Protein AF-A0A2X2HNK2-F1 (afdb_monomer_lite)

Sequence (55 aa):
MPHTIKKMSLIGLILMIFTSVFGFANSPSAYYLMGYSAIPFYIFSALLFFIPFAW

Structure (mmCIF, N/CA/C/O backbone):
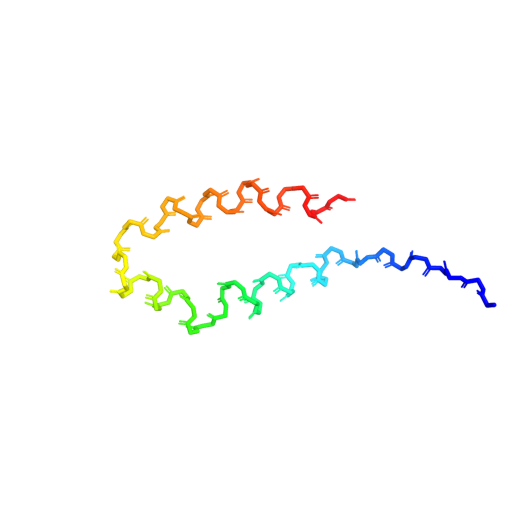data_AF-A0A2X2HNK2-F1
#
_entry.id   AF-A0A2X2HNK2-F1
#
loop_
_atom_site.group_PDB
_atom_site.id
_atom_site.type_symbol
_atom_site.label_atom_id
_atom_site.label_alt_id
_atom_site.label_comp_id
_atom_site.label_asym_id
_atom_site.label_entity_id
_atom_site.label_seq_id
_atom_site.pdbx_PDB_ins_code
_atom_site.Cartn_x
_atom_site.Cartn_y
_atom_site.Cartn_z
_atom_site.occupancy
_atom_site.B_iso_or_equiv
_atom_site.auth_seq_id
_atom_site.auth_comp_id
_atom_site.auth_asym_id
_atom_site.auth_atom_id
_atom_site.pdbx_PDB_model_num
ATOM 1 N N . MET A 1 1 ? -22.857 -19.241 25.003 1.00 49.78 1 MET A N 1
ATOM 2 C CA . MET A 1 1 ? -22.036 -18.014 25.090 1.00 49.78 1 MET A CA 1
ATOM 3 C C . MET A 1 1 ? -22.475 -17.117 23.944 1.00 49.78 1 MET A C 1
ATOM 5 O O . MET A 1 1 ? -22.465 -17.609 22.821 1.00 49.78 1 MET A O 1
ATOM 9 N N . PRO A 1 2 ? -22.966 -15.890 24.178 1.00 47.19 2 PRO A N 1
ATOM 10 C CA . PRO A 1 2 ? -23.351 -15.024 23.071 1.00 47.19 2 PRO A CA 1
ATOM 11 C C . PRO A 1 2 ? -22.086 -14.667 22.280 1.00 47.19 2 PRO A C 1
ATOM 13 O O . PRO A 1 2 ? -21.151 -14.093 22.831 1.00 47.19 2 PRO A O 1
ATOM 16 N N . HIS A 1 3 ? -22.032 -15.052 21.004 1.00 55.75 3 HIS A N 1
ATOM 17 C CA . HIS A 1 3 ? -20.975 -14.625 20.092 1.00 55.75 3 HIS A CA 1
ATOM 18 C C . HIS A 1 3 ? -21.223 -13.160 19.729 1.00 55.75 3 HIS A C 1
ATOM 20 O O . HIS A 1 3 ? -21.896 -12.846 18.749 1.00 55.75 3 HIS A O 1
ATOM 26 N N . THR A 1 4 ? -20.714 -12.243 20.546 1.00 57.75 4 THR A N 1
ATOM 27 C CA . THR A 1 4 ? -20.610 -10.834 20.174 1.00 57.75 4 THR A CA 1
ATOM 28 C C . THR A 1 4 ? -19.629 -10.731 19.010 1.00 57.75 4 THR A C 1
ATOM 30 O O . THR A 1 4 ? -18.419 -10.854 19.191 1.00 57.75 4 THR A O 1
ATOM 33 N N . ILE A 1 5 ? -20.152 -10.535 17.795 1.00 61.25 5 ILE A N 1
ATOM 34 C CA . ILE A 1 5 ? -19.356 -10.193 16.612 1.00 61.25 5 ILE A CA 1
ATOM 35 C C . ILE A 1 5 ? -18.628 -8.886 16.938 1.00 61.25 5 ILE A C 1
ATOM 37 O O . ILE A 1 5 ? -19.208 -7.799 16.920 1.00 61.25 5 ILE A O 1
ATOM 41 N N . LYS A 1 6 ? -17.359 -8.997 17.329 1.00 61.34 6 LYS A N 1
ATOM 42 C CA . LYS A 1 6 ? -16.538 -7.854 17.713 1.00 61.34 6 LYS A CA 1
ATOM 43 C C . LYS A 1 6 ? -16.150 -7.142 16.422 1.00 61.34 6 LYS A C 1
ATOM 45 O O . LYS A 1 6 ? -15.258 -7.601 15.716 1.00 61.34 6 LYS A O 1
ATOM 50 N N . LYS A 1 7 ? -16.855 -6.055 16.088 1.00 62.25 7 LYS A N 1
ATOM 51 C CA . LYS A 1 7 ? -16.470 -5.190 14.965 1.00 62.25 7 LYS A CA 1
ATOM 52 C C . LYS A 1 7 ? -15.013 -4.765 15.167 1.00 62.25 7 LYS A C 1
ATOM 54 O O . LYS A 1 7 ? -14.653 -4.277 16.242 1.00 62.25 7 LYS A O 1
ATOM 59 N N . MET A 1 8 ? -14.169 -5.029 14.172 1.00 66.75 8 MET A N 1
ATOM 60 C CA . MET A 1 8 ? -12.757 -4.670 14.235 1.00 66.75 8 MET A CA 1
ATOM 61 C C . MET A 1 8 ? -12.640 -3.145 14.271 1.00 66.75 8 MET A C 1
ATOM 63 O O . MET A 1 8 ? -13.344 -2.444 13.551 1.00 66.75 8 MET A O 1
ATOM 67 N N . SER A 1 9 ? -11.783 -2.624 15.151 1.00 77.81 9 SER A N 1
ATOM 68 C CA . SER A 1 9 ? -11.517 -1.185 15.197 1.00 77.81 9 SER A CA 1
ATOM 69 C C . SER A 1 9 ? -10.865 -0.748 13.886 1.00 77.81 9 SER A C 1
ATOM 71 O O . SER A 1 9 ? -9.972 -1.441 13.396 1.00 77.81 9 SER A O 1
ATOM 73 N N . LEU A 1 10 ? -11.259 0.417 13.364 1.00 74.88 10 LEU A N 1
ATOM 74 C CA . LEU A 1 10 ? -10.682 1.025 12.159 1.00 74.88 10 LEU A CA 1
ATOM 75 C C . LEU A 1 10 ? -9.145 1.095 12.231 1.00 74.88 10 LEU A C 1
ATOM 77 O O . LEU A 1 10 ? -8.454 0.848 11.250 1.00 74.88 10 LEU A O 1
ATOM 81 N N . ILE A 1 11 ? -8.599 1.336 13.426 1.00 76.75 11 ILE A N 1
ATOM 82 C CA . ILE A 1 11 ? -7.151 1.338 13.681 1.00 76.75 11 ILE A CA 1
ATOM 83 C C . ILE A 1 11 ? -6.544 -0.064 13.517 1.00 76.75 11 ILE A C 1
ATOM 85 O O . ILE A 1 11 ? -5.473 -0.206 12.936 1.00 76.75 11 ILE A O 1
ATOM 89 N N . GLY A 1 12 ? -7.228 -1.109 13.989 1.00 77.94 12 GLY A N 1
ATOM 90 C CA . GLY A 1 12 ? -6.783 -2.497 13.816 1.00 77.94 12 GLY A CA 1
ATOM 91 C C . GLY A 1 12 ? -6.799 -2.932 12.350 1.00 77.94 12 GLY A C 1
ATOM 92 O O . GLY A 1 12 ? -5.903 -3.644 11.905 1.00 77.94 12 GLY A O 1
ATOM 93 N N . LEU A 1 13 ? -7.771 -2.427 11.592 1.00 78.31 13 LEU A N 1
ATOM 94 C CA . LEU A 1 13 ? -7.888 -2.633 10.154 1.00 78.31 13 LEU A CA 1
ATOM 95 C C . LEU A 1 13 ? -6.697 -2.036 9.394 1.00 78.31 13 LEU A C 1
ATOM 97 O O . LEU A 1 13 ? -6.037 -2.725 8.619 1.00 78.31 13 LEU A O 1
ATOM 101 N N . ILE A 1 14 ? -6.373 -0.776 9.693 1.00 77.62 14 ILE A N 1
ATOM 102 C CA . ILE A 1 14 ? -5.218 -0.068 9.133 1.00 77.62 14 ILE A CA 1
ATOM 10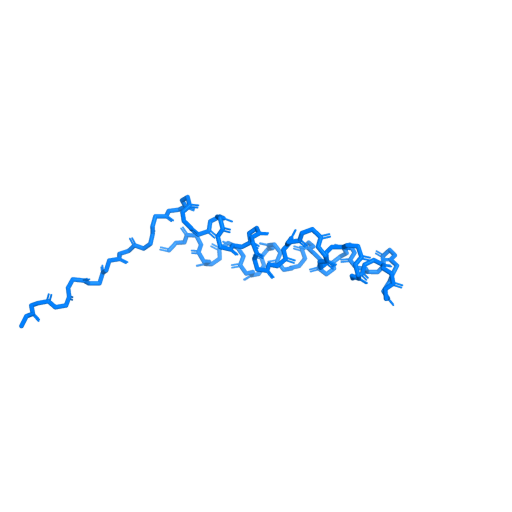3 C C . ILE A 1 14 ? -3.921 -0.821 9.465 1.00 77.62 14 ILE A C 1
ATOM 105 O O . ILE A 1 14 ? -3.125 -1.103 8.572 1.00 77.62 14 ILE A O 1
ATOM 109 N N . LEU A 1 15 ? -3.725 -1.216 10.725 1.00 77.25 15 LEU A N 1
ATOM 110 C CA . LEU A 1 15 ? -2.526 -1.941 11.160 1.00 77.25 15 LEU A CA 1
ATOM 111 C C . LEU A 1 15 ? -2.378 -3.316 10.485 1.00 77.25 15 LEU A C 1
ATOM 113 O O . LEU A 1 15 ? -1.263 -3.705 10.131 1.00 77.25 15 LEU A O 1
ATOM 117 N N . MET A 1 16 ? -3.474 -4.042 10.251 1.00 78.25 16 MET A N 1
ATOM 118 C CA . MET A 1 16 ? -3.441 -5.311 9.511 1.00 78.25 16 MET A CA 1
ATOM 119 C C . MET A 1 16 ? -3.035 -5.119 8.047 1.00 78.25 16 MET A C 1
ATOM 121 O O . MET A 1 16 ? -2.203 -5.865 7.534 1.00 78.25 16 MET A O 1
ATOM 125 N N . ILE A 1 17 ? -3.567 -4.096 7.378 1.00 77.38 17 ILE A N 1
ATOM 126 C CA . ILE A 1 17 ? -3.213 -3.785 5.986 1.00 77.38 17 ILE A CA 1
ATOM 127 C C . ILE A 1 17 ? -1.727 -3.408 5.878 1.00 77.38 17 ILE A C 1
ATOM 129 O O . ILE A 1 17 ? -1.016 -3.913 5.005 1.00 77.38 17 ILE A O 1
ATOM 133 N N . PHE A 1 18 ? -1.233 -2.569 6.793 1.00 72.38 18 PHE A N 1
ATOM 134 C CA . PHE A 1 18 ? 0.171 -2.150 6.814 1.00 72.38 18 PHE A CA 1
ATOM 135 C C . PHE A 1 18 ? 1.136 -3.305 7.077 1.00 72.38 18 PHE A C 1
ATOM 137 O O . PHE A 1 18 ? 2.202 -3.354 6.472 1.00 72.38 18 PHE A O 1
ATOM 144 N N . THR A 1 19 ? 0.774 -4.242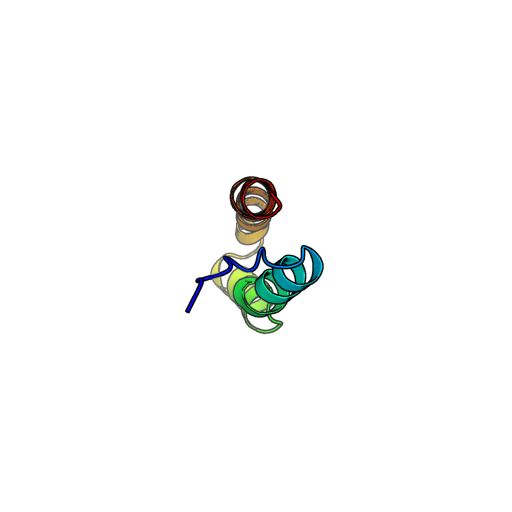 7.951 1.00 71.19 19 THR A N 1
ATOM 145 C CA . THR A 1 19 ? 1.636 -5.387 8.280 1.00 71.19 19 THR A CA 1
ATOM 146 C C . THR A 1 19 ? 1.585 -6.495 7.227 1.00 71.19 19 THR A C 1
ATOM 148 O O . THR A 1 19 ? 2.607 -7.134 6.991 1.00 71.19 19 THR A O 1
ATOM 151 N N . SER A 1 20 ? 0.444 -6.703 6.559 1.00 67.38 20 SER A N 1
ATOM 152 C CA . SER A 1 20 ? 0.260 -7.800 5.596 1.00 67.38 20 SER A CA 1
ATOM 153 C C . SER A 1 20 ? 0.570 -7.435 4.143 1.00 67.38 20 SER A C 1
ATOM 155 O O . SER A 1 20 ? 1.097 -8.276 3.421 1.00 67.38 20 SER A O 1
ATOM 157 N N . VAL A 1 21 ? 0.205 -6.236 3.677 1.00 65.44 21 VAL A N 1
ATOM 158 C CA . VAL A 1 21 ? 0.274 -5.871 2.244 1.00 65.44 21 VAL A CA 1
ATOM 159 C C . VAL A 1 21 ? 1.448 -4.940 1.960 1.00 65.44 21 VAL A C 1
ATOM 161 O O . VAL A 1 21 ? 2.113 -5.069 0.934 1.00 65.44 21 VAL A O 1
ATOM 164 N N . PHE A 1 22 ? 1.743 -4.031 2.886 1.00 66.00 22 PHE A N 1
ATOM 165 C CA . PHE A 1 22 ? 2.826 -3.050 2.760 1.00 66.00 22 PHE A CA 1
ATOM 166 C C . PHE A 1 22 ? 3.952 -3.256 3.768 1.00 66.00 22 PHE A C 1
ATOM 168 O O . PHE A 1 22 ? 4.762 -2.350 3.977 1.00 66.00 22 PHE A O 1
ATOM 175 N N . GLY A 1 23 ? 4.029 -4.442 4.381 1.00 66.81 23 GLY A N 1
ATOM 176 C CA . GLY A 1 23 ? 5.155 -4.791 5.238 1.00 66.81 23 GLY A CA 1
ATOM 177 C C . GLY A 1 23 ? 6.454 -4.527 4.478 1.00 66.81 23 GLY A C 1
ATOM 178 O O . GLY A 1 23 ? 6.521 -4.796 3.279 1.00 66.81 23 GLY A O 1
ATOM 179 N N . PHE A 1 24 ? 7.466 -3.972 5.148 1.00 61.56 24 PHE A N 1
ATOM 180 C CA . PHE A 1 24 ? 8.691 -3.435 4.534 1.00 61.56 24 PHE A CA 1
ATOM 181 C C . PHE A 1 24 ? 9.365 -4.338 3.486 1.00 61.56 24 PHE A C 1
ATOM 183 O O . PHE A 1 24 ? 10.092 -3.829 2.645 1.00 61.56 24 PHE A O 1
ATOM 190 N N . ALA A 1 25 ? 9.127 -5.652 3.504 1.00 69.31 25 ALA A N 1
ATOM 191 C CA . ALA A 1 25 ? 9.619 -6.592 2.499 1.00 69.31 25 ALA A CA 1
ATOM 192 C C . ALA A 1 25 ? 8.773 -6.654 1.207 1.00 69.31 25 ALA A C 1
ATOM 194 O O . ALA A 1 25 ? 9.325 -6.873 0.129 1.00 69.31 25 ALA A O 1
ATOM 195 N N . ASN A 1 26 ? 7.453 -6.464 1.280 1.00 76.06 26 ASN A N 1
ATOM 196 C CA . ASN A 1 26 ? 6.551 -6.653 0.141 1.00 76.06 26 ASN A CA 1
ATOM 197 C C . ASN A 1 26 ? 6.599 -5.473 -0.842 1.00 76.06 26 ASN A C 1
ATOM 199 O O . ASN A 1 26 ? 6.639 -5.694 -2.049 1.00 76.06 26 ASN A O 1
ATOM 203 N N . SER A 1 27 ? 6.680 -4.233 -0.345 1.00 77.31 27 SER A N 1
ATOM 204 C CA . SER A 1 27 ? 6.720 -3.030 -1.197 1.00 77.31 27 SER A CA 1
ATOM 205 C C . SER A 1 27 ? 7.973 -2.953 -2.092 1.00 77.31 27 SER A C 1
ATOM 207 O O . SER A 1 27 ? 7.827 -2.730 -3.296 1.00 77.31 27 SER A O 1
ATOM 209 N N . PRO A 1 28 ? 9.200 -3.197 -1.582 1.00 78.00 28 PRO A N 1
ATOM 210 C CA . PRO A 1 28 ? 10.398 -3.253 -2.419 1.00 78.00 28 PRO A CA 1
ATOM 211 C C . PRO A 1 28 ? 10.421 -4.479 -3.330 1.00 78.00 28 PRO A C 1
ATOM 213 O O . PRO A 1 28 ? 10.881 -4.368 -4.460 1.00 78.00 28 PRO A O 1
ATOM 216 N N . SER A 1 29 ? 9.904 -5.630 -2.879 1.00 82.06 29 SER A N 1
ATOM 217 C CA . SER A 1 29 ? 9.835 -6.837 -3.714 1.00 82.06 29 SER A CA 1
ATOM 218 C C . SER A 1 29 ? 8.893 -6.636 -4.899 1.00 82.06 29 SER A C 1
ATOM 220 O O . SER A 1 29 ? 9.267 -6.921 -6.030 1.00 82.06 29 SER A O 1
ATOM 222 N N . ALA A 1 30 ? 7.706 -6.064 -4.689 1.00 82.31 30 ALA A N 1
ATOM 223 C CA . ALA A 1 30 ? 6.789 -5.749 -5.782 1.00 82.31 30 ALA A CA 1
ATOM 224 C C . ALA A 1 30 ? 7.421 -4.787 -6.799 1.00 82.31 30 ALA A C 1
ATOM 226 O O . ALA A 1 30 ? 7.296 -5.000 -8.004 1.00 82.31 30 ALA A O 1
ATOM 227 N N . TYR A 1 31 ? 8.161 -3.776 -6.332 1.00 81.56 31 TYR A N 1
ATOM 228 C CA . TYR A 1 31 ? 8.906 -2.879 -7.217 1.00 81.56 31 TYR A CA 1
ATOM 229 C C . TYR A 1 31 ? 10.084 -3.576 -7.914 1.00 81.56 31 TYR A C 1
ATOM 231 O O . TYR A 1 31 ? 10.359 -3.302 -9.074 1.00 81.56 31 TYR A O 1
ATOM 239 N N . TYR A 1 32 ? 10.767 -4.508 -7.255 1.00 83.75 32 TYR A N 1
ATOM 240 C CA . TYR A 1 32 ? 11.847 -5.276 -7.873 1.00 83.75 32 TYR A CA 1
ATOM 241 C C . TYR A 1 32 ? 11.331 -6.197 -8.990 1.00 83.75 32 TYR A C 1
ATOM 243 O O . TYR A 1 32 ? 11.966 -6.304 -10.035 1.00 83.75 32 TYR A O 1
ATOM 251 N N . LEU A 1 33 ? 10.167 -6.829 -8.797 1.00 84.56 33 LEU A N 1
ATOM 252 C CA . LEU A 1 33 ? 9.582 -7.747 -9.778 1.00 84.56 33 LEU A CA 1
ATOM 253 C C . LEU A 1 33 ? 8.818 -7.040 -10.909 1.00 84.56 33 LEU A C 1
ATOM 255 O O . LEU A 1 33 ? 8.842 -7.514 -12.041 1.00 84.56 33 LEU A O 1
ATOM 259 N N . MET A 1 34 ? 8.116 -5.941 -10.620 1.00 86.56 34 MET A N 1
ATOM 260 C CA . MET A 1 34 ? 7.242 -5.259 -11.588 1.00 86.56 34 MET A CA 1
ATOM 261 C C . MET A 1 34 ? 7.722 -3.852 -11.977 1.00 86.56 34 MET A C 1
ATOM 263 O O . MET A 1 34 ? 7.163 -3.248 -12.889 1.00 86.56 34 MET A O 1
ATOM 267 N N . GLY A 1 35 ? 8.734 -3.294 -11.313 1.00 84.00 35 GLY A N 1
ATOM 268 C CA . GLY A 1 35 ? 9.185 -1.918 -11.535 1.00 84.00 35 GLY A CA 1
ATOM 269 C C . GLY A 1 35 ? 8.086 -0.890 -11.254 1.00 84.00 35 GLY A C 1
ATOM 270 O O . GLY A 1 35 ? 7.259 -1.044 -10.352 1.00 84.00 35 GLY A O 1
ATOM 271 N N . TYR A 1 36 ? 8.033 0.162 -12.075 1.00 82.38 36 TYR A N 1
ATOM 272 C CA . TYR A 1 36 ? 7.003 1.206 -11.990 1.00 82.38 36 TYR A CA 1
ATOM 273 C C . TYR A 1 36 ? 5.579 0.689 -12.225 1.00 82.38 36 TYR A C 1
ATOM 275 O O . TYR A 1 36 ? 4.618 1.326 -11.792 1.00 82.38 36 TYR A O 1
ATOM 283 N N . SER A 1 37 ? 5.424 -0.477 -12.857 1.00 85.62 37 SER A N 1
ATOM 284 C CA . SER A 1 37 ? 4.121 -1.101 -13.086 1.00 85.62 37 SER A CA 1
ATOM 285 C C . SER A 1 37 ? 3.414 -1.470 -11.782 1.00 85.62 37 SER A C 1
ATOM 287 O O . SER A 1 37 ? 2.194 -1.560 -11.784 1.00 85.62 37 SER A O 1
ATOM 289 N N . ALA A 1 38 ? 4.132 -1.624 -10.662 1.00 82.75 38 ALA A N 1
ATOM 290 C CA . ALA A 1 38 ? 3.540 -1.898 -9.349 1.00 82.75 38 ALA A CA 1
ATOM 291 C C . ALA A 1 38 ? 2.672 -0.737 -8.816 1.00 82.75 38 ALA A C 1
ATOM 293 O O . ALA A 1 38 ? 1.720 -0.959 -8.070 1.00 82.75 38 ALA A O 1
ATOM 294 N N . ILE A 1 39 ? 2.973 0.504 -9.212 1.00 83.31 39 ILE A N 1
ATOM 295 C CA . ILE A 1 39 ? 2.313 1.724 -8.719 1.00 83.31 39 ILE A CA 1
ATOM 296 C C . ILE A 1 39 ? 0.802 1.734 -9.013 1.00 83.31 39 ILE A C 1
ATOM 298 O O . ILE A 1 39 ? 0.025 1.893 -8.068 1.00 83.31 39 ILE A O 1
ATOM 302 N N . PRO A 1 40 ? 0.331 1.535 -10.262 1.00 88.81 40 PRO A N 1
ATOM 303 C CA . PRO A 1 40 ? -1.103 1.470 -10.531 1.00 88.81 40 PRO A CA 1
ATOM 304 C C . PRO A 1 40 ? -1.788 0.317 -9.788 1.00 88.81 40 PRO A C 1
ATOM 306 O O . PRO A 1 40 ? -2.901 0.502 -9.303 1.00 88.81 40 PRO A O 1
ATOM 309 N N . PHE A 1 41 ? -1.136 -0.839 -9.614 1.00 84.50 41 PHE A N 1
ATOM 310 C CA . PHE A 1 41 ? -1.712 -1.947 -8.841 1.00 84.50 41 PHE A CA 1
ATOM 311 C C . PHE A 1 41 ? -1.892 -1.599 -7.360 1.00 84.50 41 PHE A C 1
ATOM 313 O O . PHE A 1 41 ? -2.903 -1.984 -6.769 1.00 84.50 41 PHE A O 1
ATOM 320 N N . TYR A 1 42 ? -0.980 -0.821 -6.770 1.00 83.06 42 TYR A N 1
ATOM 321 C CA . TYR A 1 42 ? -1.151 -0.299 -5.412 1.00 83.06 42 TYR A CA 1
ATOM 322 C C . TYR A 1 42 ? -2.300 0.708 -5.295 1.00 83.06 42 TYR A C 1
ATOM 324 O O . TYR A 1 42 ? -3.036 0.691 -4.310 1.00 83.06 42 TYR A O 1
ATOM 332 N N . ILE A 1 43 ? -2.517 1.538 -6.317 1.00 85.50 43 ILE A N 1
ATOM 333 C CA . ILE A 1 43 ? -3.660 2.462 -6.363 1.00 85.50 43 ILE A CA 1
ATOM 334 C C . ILE A 1 43 ? -4.978 1.684 -6.491 1.00 85.50 43 ILE A C 1
ATOM 336 O O . ILE A 1 43 ? -5.929 1.951 -5.758 1.00 85.50 43 ILE A O 1
ATOM 340 N N . PHE A 1 44 ? -5.034 0.682 -7.372 1.00 86.62 44 PHE A N 1
ATOM 341 C CA . PHE A 1 44 ? -6.216 -0.170 -7.533 1.00 86.62 44 PHE A CA 1
ATOM 342 C C . PHE A 1 44 ? -6.549 -0.953 -6.265 1.00 86.62 44 PHE A C 1
ATOM 344 O O . PHE A 1 44 ? -7.711 -1.011 -5.870 1.00 86.62 44 PHE A O 1
ATOM 351 N N . SER A 1 45 ? -5.547 -1.534 -5.609 1.00 81.88 45 SER A N 1
ATOM 352 C CA . SER A 1 45 ? -5.756 -2.246 -4.346 1.00 81.88 45 SER A CA 1
ATOM 353 C C . SER A 1 45 ? -6.203 -1.303 -3.229 1.00 81.88 45 SER A C 1
ATOM 355 O O . SER A 1 45 ? -7.103 -1.664 -2.473 1.00 81.88 45 SER A O 1
ATOM 357 N N . ALA A 1 46 ? -5.700 -0.066 -3.179 1.00 79.75 46 ALA A N 1
ATOM 358 C CA . ALA A 1 46 ? -6.194 0.922 -2.226 1.00 79.75 46 ALA A CA 1
ATOM 359 C C . ALA A 1 46 ? -7.680 1.264 -2.432 1.00 79.75 46 ALA A C 1
ATOM 361 O O . ALA A 1 46 ? -8.445 1.312 -1.470 1.00 79.75 46 ALA A O 1
ATOM 362 N N . LEU A 1 47 ? -8.110 1.448 -3.682 1.00 83.81 47 LEU A N 1
ATOM 363 C CA . LEU A 1 47 ? -9.500 1.782 -4.000 1.00 83.81 47 LEU A CA 1
ATOM 364 C C . LEU A 1 47 ? -10.453 0.596 -3.806 1.00 83.81 47 LEU A C 1
ATOM 366 O O . LEU A 1 47 ? -11.526 0.757 -3.232 1.00 83.81 47 LEU A O 1
ATOM 370 N N . LEU A 1 48 ? -10.074 -0.595 -4.272 1.00 82.75 48 LEU A N 1
ATOM 371 C CA . LEU A 1 48 ? -10.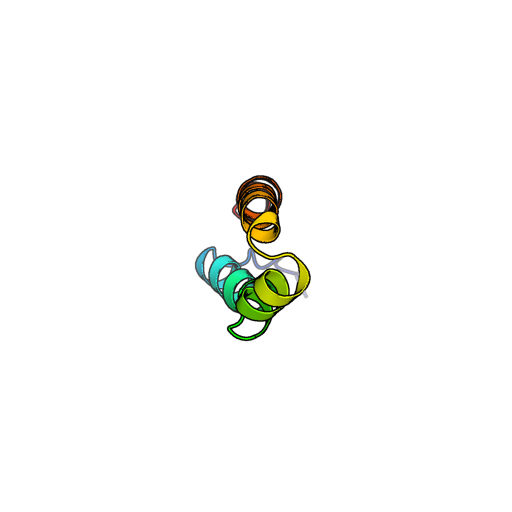963 -1.759 -4.291 1.00 82.75 48 LEU A CA 1
ATOM 372 C C . LEU A 1 48 ? -10.977 -2.545 -2.981 1.00 82.75 48 LEU A C 1
ATOM 374 O O . LEU A 1 48 ? -11.997 -3.145 -2.669 1.00 82.75 48 LEU A O 1
ATOM 378 N N . PHE A 1 49 ? -9.881 -2.569 -2.220 1.00 74.38 49 PHE A N 1
ATOM 379 C CA . PHE A 1 49 ? -9.805 -3.368 -0.993 1.00 74.38 49 PHE A CA 1
ATOM 380 C C . PHE A 1 49 ? -9.920 -2.536 0.280 1.00 74.38 49 PHE A C 1
ATOM 382 O O . PHE A 1 49 ? -10.480 -3.035 1.250 1.00 74.38 49 PHE A O 1
ATOM 389 N N . PHE A 1 50 ? -9.442 -1.288 0.322 1.00 71.94 50 PHE A N 1
ATOM 390 C CA . PHE A 1 50 ? -9.456 -0.533 1.586 1.00 71.94 50 PHE A CA 1
ATOM 391 C C . PHE A 1 50 ? -10.772 0.198 1.824 1.00 71.94 50 PHE A C 1
ATOM 393 O O . PHE A 1 50 ? -11.219 0.264 2.965 1.00 71.94 5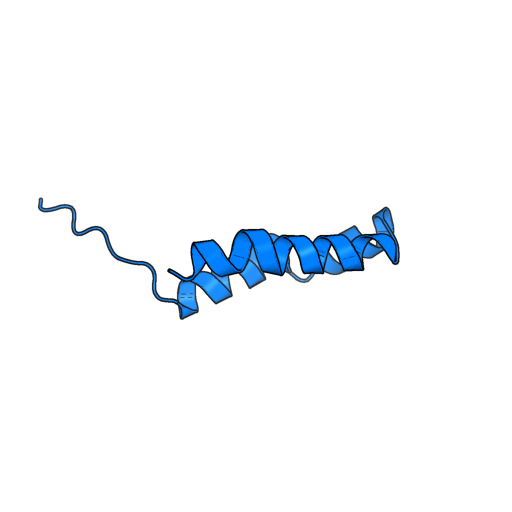0 PHE A O 1
ATOM 400 N N . ILE A 1 51 ? -11.424 0.687 0.764 1.00 73.44 51 ILE A N 1
ATOM 401 C CA . ILE A 1 51 ? -12.718 1.373 0.876 1.00 73.44 51 ILE A CA 1
ATOM 402 C C . ILE A 1 51 ? -13.816 0.422 1.393 1.00 73.44 51 ILE A C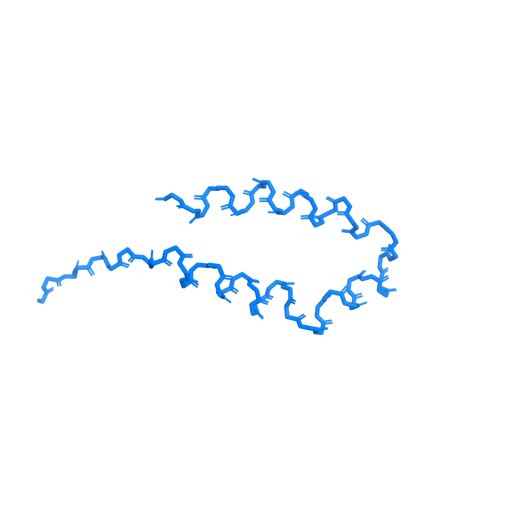 1
ATOM 404 O O . ILE A 1 51 ? -14.470 0.780 2.369 1.00 73.44 51 ILE A O 1
ATOM 408 N N . PRO A 1 52 ? -13.999 -0.802 0.850 1.00 72.31 52 PRO A N 1
ATOM 409 C CA . PRO A 1 52 ? -15.050 -1.700 1.337 1.00 72.31 52 PRO A CA 1
ATOM 410 C C . PRO A 1 52 ? -14.748 -2.304 2.708 1.00 72.31 52 PRO A C 1
ATOM 412 O O . PRO A 1 52 ? -15.665 -2.696 3.414 1.00 72.31 52 PRO A O 1
ATOM 415 N N . PHE A 1 53 ? -13.470 -2.409 3.078 1.00 66.12 53 PHE A N 1
ATOM 416 C CA . PHE A 1 53 ? -13.053 -3.026 4.336 1.00 66.12 53 PHE A CA 1
ATOM 417 C C . PHE A 1 53 ? -13.138 -2.050 5.524 1.00 66.12 53 PHE A C 1
ATOM 419 O O . PHE A 1 53 ? -13.170 -2.481 6.671 1.00 66.12 53 PHE A O 1
ATOM 426 N N . ALA A 1 54 ? -13.196 -0.738 5.269 1.00 62.97 54 ALA A N 1
ATOM 427 C CA . ALA A 1 54 ? -13.314 0.296 6.300 1.00 62.97 54 ALA A CA 1
ATOM 428 C C . ALA A 1 54 ? -14.732 0.458 6.893 1.00 62.97 54 ALA A C 1
ATOM 430 O O . ALA A 1 54 ? -14.886 1.200 7.868 1.00 62.97 54 ALA A O 1
ATOM 431 N N . TRP A 1 55 ? -15.746 -0.211 6.331 1.00 61.34 55 TRP A N 1
ATOM 432 C CA . TRP A 1 55 ? -17.161 -0.114 6.720 1.00 61.34 55 TRP A CA 1
ATOM 433 C C . TRP A 1 55 ? -17.701 -1.436 7.278 1.00 61.34 55 TRP A C 1
ATOM 435 O O . TRP A 1 55 ? -18.472 -1.382 8.271 1.00 61.34 55 TRP A O 1
#

pLDDT: mean 74.32, std 9.83, range [47.19, 88.81]

Organism: Shigella boydii (NCBI:txid621)

Radius of gyration: 14.59 Å; chains: 1; bounding box: 35×20×38 Å

Secondary structure (DSSP, 8-state):
------PPPHHHHHHHHHHHTS-TTHHHHHHHHHGGGHHHHHHHHIIIIIHHHT-

Foldseek 3Di:
DPPPPPLDDLVNVVVCCCCPCVNVVNVVVLCVVQNPNVVVVVVVCCVPPVVVSSD